Protein AF-J3CYE1-F1 (afdb_monomer_lite)

Structure (mmCIF, N/CA/C/O backbone):
data_AF-J3CYE1-F1
#
_entry.id   AF-J3CYE1-F1
#
loop_
_atom_site.group_PDB
_atom_site.id
_atom_site.type_symbol
_atom_site.label_atom_id
_atom_site.label_alt_id
_atom_site.label_comp_id
_atom_site.label_asym_id
_atom_site.label_entity_id
_atom_site.label_seq_id
_atom_site.pdbx_PDB_ins_code
_atom_site.Cartn_x
_atom_site.Cartn_y
_atom_site.Cartn_z
_atom_site.occupancy
_atom_site.B_iso_or_equiv
_atom_site.auth_seq_id
_atom_site.auth_comp_id
_atom_site.auth_asym_id
_atom_site.auth_atom_id
_atom_site.pdbx_PDB_model_num
ATOM 1 N N . MET A 1 1 ? 47.601 -3.950 -94.060 1.00 45.31 1 MET A N 1
ATOM 2 C CA . MET A 1 1 ? 47.263 -4.833 -92.925 1.00 45.31 1 MET A CA 1
ATOM 3 C C . MET A 1 1 ? 47.553 -4.022 -91.674 1.00 45.31 1 MET A C 1
ATOM 5 O O . MET A 1 1 ? 48.699 -3.938 -91.259 1.00 45.31 1 MET A O 1
ATOM 9 N N . THR A 1 2 ? 46.550 -3.295 -91.189 1.00 41.12 2 THR A N 1
ATOM 10 C CA . THR A 1 2 ? 46.705 -2.307 -90.114 1.00 41.12 2 THR A CA 1
ATOM 11 C C . THR A 1 2 ? 45.569 -2.560 -89.136 1.00 41.12 2 THR A C 1
ATOM 13 O O . THR A 1 2 ? 44.404 -2.466 -89.512 1.00 41.12 2 THR A O 1
ATOM 16 N N . TYR A 1 3 ? 45.913 -2.992 -87.927 1.00 40.31 3 TYR A N 1
ATOM 17 C CA . TYR A 1 3 ? 44.962 -3.362 -86.885 1.00 40.31 3 TYR A CA 1
ATOM 18 C C . TYR A 1 3 ? 44.671 -2.123 -86.033 1.00 40.31 3 TYR A C 1
ATOM 20 O O . TYR A 1 3 ? 45.583 -1.578 -85.414 1.00 40.31 3 TYR A O 1
ATOM 28 N N . HIS A 1 4 ? 43.418 -1.667 -86.009 1.00 50.28 4 HIS A N 1
ATOM 29 C CA . HIS A 1 4 ? 42.968 -0.643 -85.068 1.00 50.28 4 HIS A CA 1
ATOM 30 C C . HIS A 1 4 ? 42.509 -1.325 -83.776 1.00 50.28 4 HIS A C 1
ATOM 32 O O . HIS A 1 4 ? 41.516 -2.048 -83.764 1.00 50.28 4 HIS A O 1
ATOM 38 N N . ILE A 1 5 ? 43.253 -1.103 -82.693 1.00 58.59 5 ILE A N 1
ATOM 39 C CA . ILE A 1 5 ? 42.861 -1.483 -81.335 1.00 58.59 5 ILE A CA 1
ATOM 40 C C . ILE A 1 5 ? 41.852 -0.436 -80.852 1.00 58.59 5 ILE A C 1
ATOM 42 O O . ILE A 1 5 ? 42.206 0.727 -80.661 1.00 58.59 5 ILE A O 1
ATOM 46 N N . GLY A 1 6 ? 40.587 -0.834 -80.707 1.00 55.62 6 GLY A N 1
ATOM 47 C CA . GLY A 1 6 ? 39.556 -0.012 -80.077 1.00 55.62 6 GLY A CA 1
ATOM 48 C C . GLY A 1 6 ? 39.792 0.071 -78.569 1.00 55.62 6 GLY A C 1
ATOM 49 O O . GLY A 1 6 ? 39.978 -0.956 -77.918 1.00 55.62 6 GLY A O 1
ATOM 50 N N . LEU A 1 7 ? 39.798 1.287 -78.017 1.00 54.44 7 LEU A N 1
ATOM 51 C CA . LEU A 1 7 ? 39.801 1.497 -76.572 1.00 54.44 7 LEU A CA 1
ATOM 52 C C . LEU A 1 7 ? 38.481 0.986 -75.980 1.00 54.44 7 LEU A C 1
ATOM 54 O O . LEU A 1 7 ? 37.402 1.457 -76.331 1.00 54.44 7 LEU A O 1
ATOM 58 N N . PHE A 1 8 ? 38.594 0.037 -75.057 1.00 50.25 8 PHE A N 1
ATOM 59 C CA . PHE A 1 8 ? 37.515 -0.420 -74.193 1.00 50.25 8 PHE A CA 1
ATOM 60 C C . PHE A 1 8 ? 37.222 0.697 -73.178 1.00 50.25 8 PHE A C 1
ATOM 62 O O . PHE A 1 8 ? 38.051 0.985 -72.315 1.00 50.25 8 PHE A O 1
ATOM 69 N N . GLN A 1 9 ? 36.084 1.381 -73.315 1.00 56.72 9 GLN A N 1
ATOM 70 C CA . GLN A 1 9 ? 35.618 2.347 -72.318 1.00 56.72 9 GLN A CA 1
ATOM 71 C C . GLN A 1 9 ? 35.160 1.581 -71.069 1.00 56.72 9 GLN A C 1
ATOM 73 O O . GLN A 1 9 ? 34.314 0.692 -71.161 1.00 56.72 9 GLN A O 1
ATOM 78 N N . ALA A 1 10 ? 35.742 1.903 -69.913 1.00 58.66 10 ALA A N 1
ATOM 79 C CA . ALA A 1 10 ? 35.268 1.419 -68.620 1.00 58.66 10 ALA A CA 1
ATOM 80 C C . ALA A 1 10 ? 33.858 1.982 -68.345 1.00 58.66 10 ALA A C 1
ATOM 82 O O . ALA A 1 10 ? 33.618 3.146 -68.668 1.00 58.66 10 ALA A O 1
ATOM 83 N N . PRO A 1 11 ? 32.922 1.200 -67.778 1.00 52.84 11 PRO A N 1
ATOM 84 C CA . PRO A 1 11 ? 31.621 1.725 -67.388 1.00 52.84 11 PRO A CA 1
ATOM 85 C C . PRO A 1 11 ? 31.775 2.677 -66.194 1.00 52.84 11 PRO A C 1
ATOM 87 O O . PRO A 1 11 ? 32.413 2.327 -65.201 1.00 52.84 11 PRO A O 1
ATOM 90 N N . ASP A 1 12 ? 31.193 3.872 -66.304 1.00 57.06 12 ASP A N 1
ATOM 91 C CA . ASP A 1 12 ? 31.080 4.849 -65.221 1.00 57.06 12 ASP A CA 1
ATOM 92 C C . ASP A 1 12 ? 30.402 4.218 -63.988 1.00 57.06 12 ASP A C 1
ATOM 94 O O . ASP A 1 12 ? 29.267 3.738 -64.066 1.00 57.06 12 ASP A O 1
ATOM 98 N N . GLU A 1 13 ? 31.086 4.219 -62.837 1.00 58.41 13 GLU A N 1
ATOM 99 C CA . GLU A 1 13 ? 30.461 3.879 -61.556 1.00 58.41 13 GLU A CA 1
ATOM 100 C C . GLU A 1 13 ? 29.364 4.911 -61.239 1.00 58.41 13 GLU A C 1
ATOM 102 O O . GLU A 1 13 ? 29.641 6.116 -61.237 1.00 58.41 13 GLU A O 1
ATOM 107 N N . PRO A 1 14 ? 28.119 4.496 -60.938 1.00 58.09 14 PRO A N 1
ATOM 108 C CA . PRO A 1 14 ? 27.078 5.439 -60.566 1.00 58.09 14 PRO A CA 1
ATOM 109 C C . PRO A 1 14 ? 27.428 6.068 -59.213 1.00 58.09 14 PRO A C 1
ATOM 111 O O . PRO A 1 14 ? 27.346 5.430 -58.162 1.00 58.09 14 PRO A O 1
ATOM 114 N N . ALA A 1 15 ? 27.805 7.346 -59.242 1.00 61.59 15 ALA A N 1
ATOM 115 C CA . ALA A 1 15 ? 27.985 8.160 -58.052 1.00 61.59 15 ALA A CA 1
ATOM 116 C C . ALA A 1 15 ? 26.666 8.198 -57.265 1.00 61.59 15 ALA A C 1
ATOM 118 O O . ALA A 1 15 ? 25.693 8.833 -57.674 1.00 61.59 15 ALA A O 1
ATOM 119 N N . VAL A 1 16 ? 26.622 7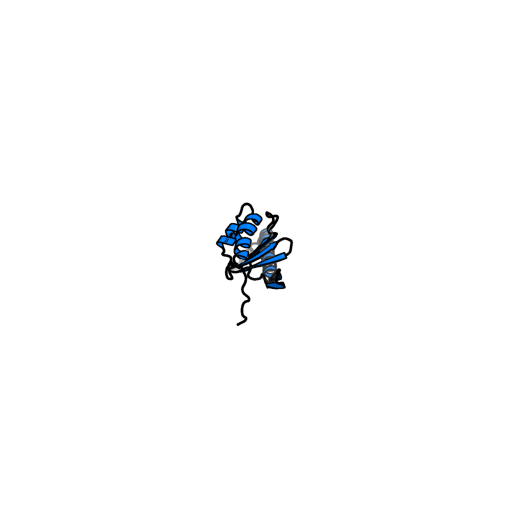.493 -56.134 1.00 59.19 16 VAL A N 1
ATOM 120 C CA . VAL A 1 16 ? 25.483 7.540 -55.215 1.00 59.19 16 VAL A CA 1
ATOM 121 C C . VAL A 1 16 ? 25.296 8.996 -54.764 1.00 59.19 16 VAL A C 1
ATOM 123 O O . VAL A 1 16 ? 26.246 9.582 -54.235 1.00 59.19 16 VAL A O 1
ATOM 126 N N . PRO A 1 17 ? 24.109 9.603 -54.955 1.00 55.16 17 PRO A N 1
ATOM 127 C CA . PRO A 1 17 ? 23.889 11.007 -54.639 1.00 55.16 17 PRO A CA 1
ATOM 128 C C . PRO A 1 17 ? 24.105 11.244 -53.144 1.00 55.16 17 PRO A C 1
ATOM 130 O O . PRO A 1 17 ? 23.497 10.587 -52.296 1.00 55.16 17 PRO A O 1
ATOM 133 N N . THR A 1 18 ? 24.970 12.205 -52.818 1.00 56.59 18 THR A N 1
ATOM 134 C CA . THR A 1 18 ? 25.443 12.510 -51.458 1.00 56.59 18 THR A CA 1
ATOM 13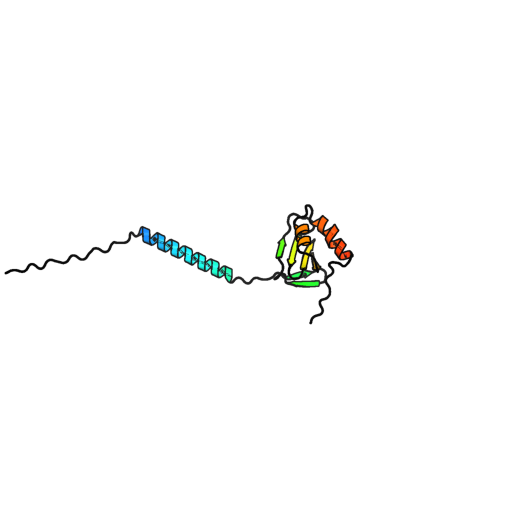5 C C . THR A 1 18 ? 24.295 12.685 -50.457 1.00 56.59 18 THR A C 1
ATOM 137 O O . THR A 1 18 ? 24.421 12.283 -49.306 1.00 56.59 18 THR A O 1
ATOM 140 N N . HIS A 1 19 ? 23.140 13.191 -50.905 1.00 52.19 19 HIS A N 1
ATOM 141 C CA . HIS A 1 19 ? 21.942 13.374 -50.079 1.00 52.19 19 HIS A CA 1
ATOM 142 C C . HIS A 1 19 ? 21.359 12.048 -49.545 1.00 52.19 19 HIS A C 1
ATOM 144 O O . HIS A 1 19 ? 20.958 11.979 -48.389 1.00 52.19 19 HIS A O 1
ATOM 150 N N . GLN A 1 20 ? 21.379 10.967 -50.335 1.00 49.97 20 GLN A N 1
ATOM 151 C CA . GLN A 1 20 ? 20.904 9.637 -49.914 1.00 49.97 20 GLN A CA 1
ATOM 152 C C . GLN A 1 20 ? 21.806 9.040 -48.818 1.00 49.97 20 GLN A C 1
ATOM 154 O O . GLN A 1 20 ? 21.339 8.333 -47.928 1.00 49.97 20 GLN A O 1
ATOM 159 N N . ARG A 1 21 ? 23.106 9.357 -48.861 1.00 48.94 21 ARG A N 1
ATOM 160 C CA . ARG A 1 21 ? 24.116 8.867 -47.914 1.00 48.94 21 ARG A CA 1
ATOM 161 C C . ARG A 1 21 ? 23.982 9.530 -46.541 1.00 48.94 21 ARG A C 1
ATOM 163 O O . ARG A 1 21 ? 24.063 8.840 -45.534 1.00 48.94 21 ARG A O 1
ATOM 170 N N . VAL A 1 22 ? 23.707 10.837 -46.506 1.00 53.56 22 VAL A N 1
ATOM 171 C CA . VAL A 1 22 ? 23.519 11.588 -45.250 1.00 53.56 22 VAL A CA 1
ATOM 172 C C . VAL A 1 22 ? 22.268 11.129 -44.494 1.00 53.56 22 VAL A C 1
ATOM 174 O O . VAL A 1 22 ? 22.316 11.006 -43.275 1.00 53.56 22 VAL A O 1
ATOM 177 N N . HIS A 1 23 ? 21.171 10.821 -45.195 1.00 52.03 23 HIS A N 1
ATOM 178 C CA . HIS A 1 23 ? 19.946 10.322 -44.556 1.00 52.03 23 HIS A CA 1
ATOM 179 C C . HIS A 1 23 ? 20.147 8.953 -43.879 1.00 52.03 23 HIS A C 1
ATOM 181 O O . HIS A 1 23 ? 19.761 8.796 -42.724 1.00 52.03 23 HIS A O 1
ATOM 187 N N . VAL A 1 24 ? 20.808 7.995 -44.546 1.00 57.72 24 VAL A N 1
ATOM 188 C CA . VAL A 1 24 ? 21.084 6.657 -43.978 1.00 57.72 24 VAL A CA 1
ATOM 189 C C . VAL A 1 24 ? 22.063 6.734 -42.801 1.00 57.72 24 VAL A C 1
ATOM 191 O O . VAL A 1 24 ? 21.864 6.064 -41.791 1.00 57.72 24 VAL A O 1
ATOM 194 N N . GLU A 1 25 ? 23.097 7.573 -42.888 1.00 61.38 25 GLU A N 1
ATOM 195 C CA . GLU A 1 25 ? 24.043 7.787 -41.783 1.00 61.38 25 GLU A CA 1
ATOM 196 C C . GLU A 1 25 ? 23.344 8.392 -40.560 1.00 61.38 25 GLU A C 1
ATOM 198 O O . GLU A 1 25 ? 23.565 7.937 -39.438 1.00 61.38 25 GLU A O 1
ATOM 203 N N . LEU A 1 26 ? 22.453 9.368 -40.766 1.00 62.12 26 LEU A N 1
ATOM 204 C CA . LEU A 1 26 ? 21.718 10.009 -39.679 1.00 62.12 26 LEU A CA 1
ATOM 205 C C . LEU A 1 26 ? 20.744 9.036 -38.998 1.00 62.12 26 LEU A C 1
ATOM 207 O O . LEU A 1 26 ? 20.690 8.996 -37.771 1.00 62.12 26 LEU A O 1
ATOM 211 N N . GLU A 1 27 ? 20.034 8.200 -39.761 1.00 70.62 27 GLU A N 1
ATOM 212 C CA . GLU A 1 27 ? 19.164 7.154 -39.204 1.00 70.62 27 GLU A CA 1
ATOM 213 C C . GLU A 1 27 ? 19.957 6.097 -38.422 1.00 70.62 27 GLU A C 1
ATOM 215 O O . GLU A 1 27 ? 19.574 5.731 -37.308 1.00 70.62 27 GLU A O 1
ATOM 220 N N . VAL A 1 28 ? 21.103 5.650 -38.945 1.00 76.75 28 VAL A N 1
ATOM 221 C CA . VAL A 1 28 ? 21.984 4.692 -38.253 1.00 76.75 28 VAL A CA 1
ATOM 222 C C . VAL A 1 28 ? 22.548 5.290 -36.961 1.00 76.75 28 VAL A C 1
ATOM 224 O O . VAL A 1 28 ? 22.625 4.592 -35.944 1.00 76.75 28 VAL A O 1
ATOM 227 N N . ILE A 1 29 ? 22.906 6.576 -36.966 1.00 80.81 29 ILE A N 1
ATOM 228 C CA . ILE A 1 29 ? 23.367 7.294 -35.771 1.00 80.81 29 ILE A CA 1
ATOM 229 C C . ILE A 1 29 ? 22.246 7.379 -34.731 1.00 80.81 29 ILE A C 1
ATOM 231 O O . ILE A 1 29 ? 22.488 7.071 -33.563 1.00 80.81 29 ILE A O 1
ATOM 235 N N . VAL A 1 30 ? 21.022 7.730 -35.136 1.00 85.75 30 VAL A N 1
ATOM 236 C CA . VAL A 1 30 ? 19.867 7.835 -34.227 1.00 85.75 30 VAL A CA 1
ATOM 237 C C . VAL A 1 30 ? 19.529 6.482 -33.599 1.00 85.75 30 VAL A C 1
ATOM 239 O O . VAL A 1 30 ? 19.355 6.405 -32.383 1.00 85.75 30 VAL A O 1
ATOM 242 N N . VAL A 1 31 ? 19.504 5.399 -34.384 1.00 88.00 31 VAL A N 1
ATOM 243 C CA . VAL A 1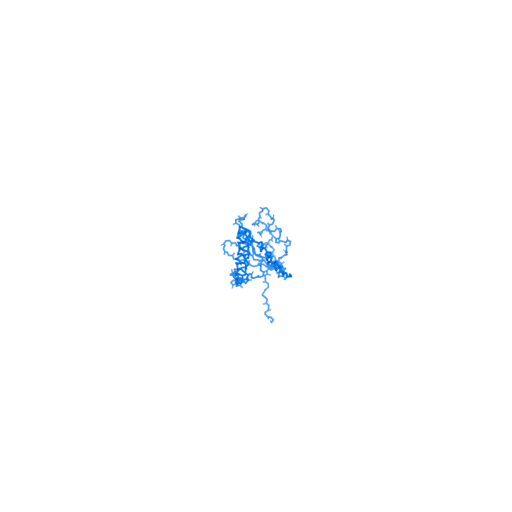 31 ? 19.217 4.048 -33.868 1.00 88.00 31 VAL A CA 1
ATOM 244 C C . VAL A 1 31 ? 20.295 3.589 -32.887 1.00 88.00 31 VAL A C 1
ATOM 246 O O . VAL A 1 31 ? 19.973 3.047 -31.830 1.00 88.00 31 VAL A O 1
ATOM 249 N N . ARG A 1 32 ? 21.576 3.831 -33.191 1.00 87.25 32 ARG A N 1
ATOM 250 C CA . ARG A 1 32 ? 22.679 3.480 -32.282 1.00 87.25 32 ARG A CA 1
ATOM 251 C C . ARG A 1 32 ? 22.651 4.304 -31.002 1.00 87.25 32 ARG A C 1
ATOM 253 O O . ARG A 1 32 ? 22.817 3.736 -29.927 1.00 87.25 32 ARG A O 1
ATOM 260 N N . ALA A 1 33 ? 22.408 5.608 -31.103 1.00 88.75 33 ALA A N 1
ATOM 261 C CA . ALA A 1 33 ? 22.274 6.477 -29.941 1.00 88.75 33 ALA A CA 1
ATOM 262 C C . ALA A 1 33 ? 21.103 6.037 -29.047 1.00 88.75 33 ALA A C 1
ATOM 264 O O . ALA A 1 33 ? 21.269 5.934 -27.832 1.00 88.75 33 ALA A O 1
ATOM 265 N N . LEU A 1 34 ? 19.954 5.697 -29.641 1.00 91.50 34 LEU A N 1
ATOM 266 C CA . LEU A 1 34 ? 18.795 5.186 -28.909 1.00 91.50 34 LEU A CA 1
ATOM 267 C C . LEU A 1 34 ? 19.083 3.831 -28.248 1.00 91.50 34 LEU A C 1
ATOM 269 O O . LEU A 1 34 ? 18.750 3.643 -27.082 1.00 91.50 34 LEU A O 1
ATOM 273 N N . ALA A 1 35 ? 19.726 2.900 -28.957 1.00 89.62 35 ALA A N 1
ATOM 274 C CA . ALA A 1 35 ? 20.088 1.594 -28.407 1.00 89.62 35 ALA A CA 1
ATOM 275 C C . ALA A 1 35 ? 21.056 1.719 -27.220 1.00 89.62 35 ALA A C 1
ATOM 277 O O . ALA A 1 35 ? 20.885 1.032 -26.215 1.00 89.62 35 ALA A O 1
ATOM 278 N N . LEU A 1 36 ? 22.034 2.627 -27.308 1.00 90.62 36 LEU A N 1
ATOM 279 C CA . LEU A 1 36 ? 22.952 2.919 -26.206 1.00 90.62 36 LEU A CA 1
ATOM 280 C C . LEU A 1 36 ? 22.216 3.532 -25.010 1.00 90.62 36 LEU A C 1
ATOM 282 O O . LEU A 1 36 ? 22.429 3.088 -23.885 1.00 90.62 36 LEU A O 1
ATOM 286 N N . LEU A 1 37 ? 21.305 4.481 -25.245 1.00 88.06 37 LEU A N 1
ATOM 287 C CA . LEU A 1 37 ? 20.504 5.093 -24.182 1.00 88.06 37 LEU A CA 1
ATOM 288 C C . LEU A 1 37 ? 19.615 4.058 -23.468 1.00 88.06 37 LEU A C 1
ATOM 290 O O . LEU A 1 37 ? 19.574 4.011 -22.240 1.00 88.06 37 LEU A O 1
ATOM 294 N N . LEU A 1 38 ? 18.941 3.187 -24.227 1.00 87.00 38 LEU A N 1
ATOM 295 C CA . LEU A 1 38 ? 18.107 2.112 -23.677 1.00 87.00 38 LEU A CA 1
ATOM 296 C C . LEU A 1 38 ? 18.935 1.072 -22.908 1.00 87.00 38 LEU A C 1
ATOM 298 O O . LEU A 1 38 ? 18.506 0.613 -21.850 1.00 87.00 38 LEU A O 1
ATOM 302 N N . ALA A 1 39 ? 20.134 0.735 -23.391 1.00 86.50 39 ALA A N 1
ATOM 303 C CA . ALA A 1 39 ? 21.042 -0.169 -22.689 1.00 86.50 39 ALA A CA 1
ATOM 304 C C . ALA A 1 39 ? 21.488 0.396 -21.329 1.00 86.50 39 ALA A C 1
ATOM 306 O O . ALA A 1 39 ? 21.616 -0.359 -20.369 1.00 86.50 39 ALA A O 1
ATOM 307 N N . GLN A 1 40 ? 21.666 1.718 -21.21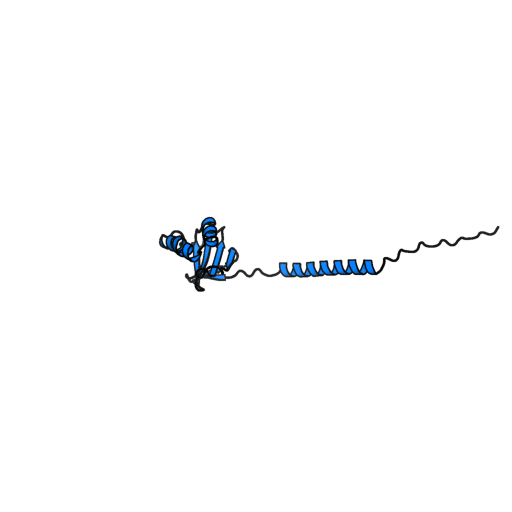6 1.00 81.81 40 GLN A N 1
ATOM 308 C CA . GLN A 1 40 ? 21.982 2.361 -19.936 1.00 81.81 40 GLN A CA 1
ATOM 309 C C . GLN A 1 40 ? 20.823 2.239 -18.936 1.00 81.81 40 GLN A C 1
ATOM 311 O O . GLN A 1 40 ? 21.049 1.876 -17.781 1.00 81.81 40 GLN A O 1
ATOM 316 N N . LEU A 1 41 ? 19.581 2.461 -19.381 1.00 78.62 41 LEU A N 1
ATOM 317 C CA . LEU A 1 41 ? 18.377 2.311 -18.548 1.00 78.62 41 LEU A CA 1
ATOM 318 C C . LEU A 1 41 ? 18.192 0.874 -18.030 1.00 78.62 41 LEU A C 1
ATOM 320 O O . LEU A 1 41 ? 17.758 0.689 -16.897 1.00 78.62 41 LEU A O 1
ATOM 324 N N . ALA A 1 42 ? 18.574 -0.138 -18.815 1.00 72.94 42 ALA A N 1
ATOM 325 C CA . ALA A 1 42 ? 18.474 -1.548 -18.427 1.00 72.94 42 ALA A CA 1
ATOM 326 C C . ALA A 1 42 ? 19.445 -1.966 -17.303 1.00 72.94 42 ALA A C 1
ATOM 328 O O . ALA A 1 42 ? 19.267 -3.024 -16.705 1.00 72.94 42 ALA A O 1
ATOM 329 N N . THR A 1 43 ? 20.470 -1.155 -17.016 1.00 72.25 43 THR A N 1
ATOM 330 C CA . THR A 1 43 ? 21.468 -1.427 -15.962 1.00 72.25 43 THR A CA 1
ATOM 331 C C . THR A 1 43 ? 21.195 -0.696 -14.648 1.00 72.25 43 THR A C 1
ATOM 333 O O . THR A 1 43 ? 21.961 -0.851 -13.697 1.00 72.25 43 THR A O 1
ATOM 336 N N . ALA A 1 44 ? 20.127 0.105 -14.574 1.00 68.44 44 ALA A N 1
ATOM 337 C CA . ALA A 1 44 ? 19.776 0.806 -13.349 1.00 68.44 44 ALA A CA 1
ATOM 338 C C . ALA A 1 44 ? 19.409 -0.209 -12.247 1.00 68.44 44 ALA A C 1
ATOM 340 O O . ALA A 1 44 ? 18.540 -1.055 -12.475 1.00 68.44 44 ALA A O 1
ATOM 341 N N . PRO A 1 45 ? 20.042 -0.152 -11.059 1.00 63.16 45 PRO A N 1
ATOM 342 C CA . PRO A 1 45 ? 19.640 -1.002 -9.951 1.00 63.16 45 PRO A CA 1
ATOM 343 C C . PRO A 1 45 ? 18.210 -0.638 -9.548 1.00 63.16 45 PRO A C 1
ATOM 345 O O . PRO A 1 45 ? 17.908 0.528 -9.283 1.00 63.16 45 PRO A O 1
ATOM 348 N N . ILE A 1 46 ? 17.333 -1.639 -9.494 1.00 65.81 46 ILE A N 1
ATOM 349 C CA . ILE A 1 46 ? 16.015 -1.495 -8.880 1.00 65.81 46 ILE A CA 1
ATOM 350 C C . ILE A 1 46 ? 16.277 -1.416 -7.377 1.00 65.81 46 ILE A C 1
ATOM 352 O O . ILE A 1 46 ? 16.448 -2.432 -6.712 1.00 65.81 46 ILE A O 1
ATOM 356 N N . VAL A 1 47 ? 16.417 -0.199 -6.853 1.00 66.94 47 VAL A N 1
ATOM 357 C CA . VAL A 1 47 ? 16.486 0.013 -5.407 1.00 66.94 47 VAL A CA 1
ATOM 358 C C . VAL A 1 47 ? 15.080 -0.211 -4.879 1.00 66.94 47 VAL A C 1
ATOM 360 O O . VAL A 1 47 ? 14.180 0.583 -5.159 1.00 66.94 47 VAL A O 1
ATOM 363 N N . SER A 1 48 ? 14.884 -1.308 -4.158 1.00 77.25 48 SER A N 1
ATOM 364 C CA . SER A 1 48 ? 13.635 -1.537 -3.457 1.00 77.25 48 SER A CA 1
ATOM 365 C C . SER A 1 48 ? 13.525 -0.569 -2.278 1.00 77.25 48 SER A C 1
ATOM 367 O O . SER A 1 48 ? 14.475 -0.315 -1.533 1.00 77.25 48 SER A O 1
ATOM 369 N N . GLU A 1 49 ? 12.360 0.057 -2.147 1.00 87.94 49 GLU A N 1
ATOM 370 C CA . GLU A 1 49 ? 12.074 0.938 -1.021 1.00 87.94 49 GLU A CA 1
ATOM 371 C C . GLU A 1 49 ? 11.872 0.081 0.234 1.00 87.94 49 GLU A C 1
ATOM 373 O O . GLU A 1 49 ? 11.136 -0.901 0.210 1.00 87.94 49 GLU A O 1
ATOM 378 N N . THR A 1 50 ? 12.506 0.449 1.347 1.00 91.38 50 THR A N 1
ATOM 379 C CA . THR A 1 50 ? 12.233 -0.167 2.651 1.00 91.38 50 THR A CA 1
ATOM 380 C C . THR A 1 50 ? 11.440 0.806 3.507 1.00 91.38 50 THR A C 1
ATOM 382 O O . THR A 1 50 ? 11.857 1.951 3.688 1.00 91.38 50 THR A O 1
ATOM 385 N N . VAL A 1 51 ? 10.325 0.345 4.070 1.00 92.00 51 VAL A N 1
ATOM 386 C CA . VAL A 1 51 ? 9.487 1.145 4.975 1.00 92.00 51 VAL A CA 1
ATOM 387 C C . VAL A 1 51 ? 9.503 0.573 6.383 1.00 92.00 51 VAL A C 1
ATOM 389 O O . VAL A 1 51 ? 9.514 -0.643 6.579 1.00 92.00 51 VAL A O 1
ATOM 392 N N . GLU A 1 52 ? 9.484 1.452 7.379 1.00 92.12 52 GLU A N 1
ATOM 393 C CA . GLU A 1 52 ? 9.273 1.070 8.771 1.00 92.12 52 GLU A CA 1
ATOM 394 C C . GLU A 1 52 ? 7.776 1.083 9.083 1.00 92.12 52 GLU A C 1
ATOM 396 O O . GLU A 1 52 ? 7.088 2.084 8.878 1.00 92.12 52 GLU A O 1
ATOM 401 N N . THR A 1 53 ? 7.265 -0.047 9.561 1.00 90.06 53 THR A N 1
ATOM 402 C CA . THR A 1 53 ? 5.863 -0.179 9.973 1.00 90.06 53 THR A CA 1
ATOM 403 C C . THR A 1 53 ? 5.657 0.252 11.426 1.00 90.06 53 THR A C 1
ATOM 405 O O . THR A 1 53 ? 6.606 0.274 12.206 1.00 90.06 53 THR A O 1
ATOM 408 N N . GLY A 1 54 ? 4.411 0.520 11.833 1.00 82.19 54 GLY A N 1
ATOM 409 C CA . GLY A 1 54 ? 4.058 0.896 13.210 1.00 82.19 54 GLY A CA 1
ATOM 410 C C . GLY A 1 54 ? 4.481 -0.119 14.285 1.00 82.19 54 GLY A C 1
ATOM 411 O O . GLY A 1 54 ? 4.616 0.233 15.454 1.00 82.19 54 GLY A O 1
ATOM 412 N N . GLU A 1 55 ? 4.759 -1.366 13.897 1.00 81.25 55 GLU A N 1
ATOM 413 C CA . GLU A 1 55 ? 5.329 -2.405 14.765 1.00 81.25 55 GLU A CA 1
ATOM 414 C C . GLU A 1 55 ? 6.874 -2.344 14.862 1.00 81.25 55 GLU A C 1
ATOM 416 O O . GLU A 1 55 ? 7.490 -3.273 15.384 1.00 81.25 55 GLU A O 1
ATOM 421 N N . HIS A 1 56 ? 7.515 -1.279 14.360 1.00 81.75 56 HIS A N 1
ATOM 422 C CA . HIS A 1 56 ? 8.976 -1.121 14.214 1.00 81.75 56 HIS A CA 1
ATOM 423 C C . HIS A 1 56 ? 9.624 -2.254 13.403 1.00 81.75 56 HIS A C 1
ATOM 425 O O . HIS A 1 56 ? 10.741 -2.709 13.667 1.00 81.75 56 HIS A O 1
ATOM 431 N N . ARG A 1 57 ? 8.889 -2.769 12.413 1.00 84.88 57 ARG A N 1
ATOM 432 C CA . ARG A 1 57 ? 9.384 -3.788 11.483 1.00 84.88 57 ARG A CA 1
ATOM 433 C C . ARG A 1 57 ? 9.674 -3.126 10.146 1.00 84.88 57 ARG A C 1
ATOM 435 O O . ARG A 1 57 ? 8.766 -2.555 9.544 1.00 84.88 57 ARG A O 1
ATOM 442 N N . PHE A 1 58 ? 10.917 -3.252 9.690 1.00 90.75 58 PHE A N 1
ATOM 443 C CA . PHE A 1 58 ? 11.317 -2.894 8.335 1.00 90.75 58 PHE A CA 1
ATOM 444 C C . PHE A 1 58 ? 10.779 -3.927 7.347 1.00 90.75 58 PHE A C 1
ATOM 446 O O . PHE A 1 58 ? 10.962 -5.132 7.547 1.00 90.75 58 PHE A O 1
ATOM 453 N N . VAL A 1 59 ? 10.104 -3.450 6.306 1.00 91.44 59 VAL A N 1
ATOM 454 C CA . VAL A 1 59 ? 9.604 -4.277 5.209 1.00 91.44 59 VAL A CA 1
ATOM 455 C C . VAL A 1 59 ? 10.205 -3.774 3.911 1.00 91.44 59 VAL A C 1
ATOM 457 O O . VAL A 1 59 ? 10.051 -2.602 3.571 1.00 91.44 59 VAL A O 1
ATOM 460 N N . ASP A 1 60 ? 10.876 -4.679 3.209 1.00 92.50 60 ASP A N 1
ATOM 461 C CA . ASP A 1 60 ? 11.327 -4.464 1.842 1.00 92.50 60 ASP A CA 1
ATOM 462 C C . ASP A 1 60 ? 10.121 -4.544 0.891 1.00 92.50 60 ASP A C 1
ATOM 464 O O . ASP A 1 60 ? 9.366 -5.525 0.905 1.00 92.50 60 ASP A O 1
ATOM 468 N N . LEU A 1 61 ? 9.914 -3.490 0.101 1.00 93.69 61 LEU A N 1
ATOM 469 C CA . LEU A 1 61 ? 8.809 -3.367 -0.842 1.00 93.69 61 LEU A CA 1
ATOM 470 C C . LEU A 1 61 ? 9.120 -3.945 -2.229 1.00 93.69 61 LEU A C 1
ATOM 472 O O . LEU A 1 61 ? 8.296 -3.784 -3.124 1.00 93.69 61 LEU A O 1
ATOM 476 N N . GLU A 1 62 ? 10.246 -4.641 -2.424 1.00 92.50 62 GLU A N 1
ATOM 477 C CA . GLU A 1 62 ? 10.646 -5.236 -3.716 1.00 92.50 62 GLU A CA 1
ATOM 478 C C . GLU A 1 62 ? 9.516 -6.024 -4.405 1.00 92.50 62 GLU A C 1
ATOM 480 O O . GLU A 1 62 ? 9.331 -5.943 -5.616 1.00 92.50 62 GLU A O 1
ATOM 485 N N . THR A 1 63 ? 8.731 -6.766 -3.622 1.00 92.56 63 THR A N 1
ATOM 486 C CA . THR A 1 63 ? 7.635 -7.624 -4.109 1.00 92.56 63 THR A CA 1
ATOM 487 C C . THR A 1 63 ? 6.267 -6.938 -4.122 1.00 92.56 63 THR A C 1
ATOM 489 O O . THR A 1 63 ? 5.279 -7.535 -4.551 1.00 92.56 63 THR A O 1
ATOM 492 N N . PHE A 1 64 ? 6.184 -5.693 -3.650 1.00 96.19 64 PHE A N 1
ATOM 493 C CA . PHE A 1 64 ? 4.926 -4.977 -3.491 1.00 96.19 64 PHE A CA 1
ATOM 494 C C . PHE A 1 64 ? 4.637 -4.068 -4.684 1.00 96.19 64 PHE A C 1
ATOM 496 O O . PHE A 1 64 ? 5.450 -3.244 -5.097 1.00 96.19 64 PHE A O 1
ATOM 503 N N . GLU A 1 65 ? 3.397 -4.114 -5.162 1.00 95.88 65 GLU A N 1
ATOM 504 C CA . GLU A 1 65 ? 2.876 -3.115 -6.085 1.00 95.88 65 GLU A CA 1
ATOM 505 C C . GLU A 1 65 ? 2.385 -1.891 -5.308 1.00 95.88 65 GLU A C 1
ATOM 507 O O . GLU A 1 65 ? 1.308 -1.908 -4.702 1.00 95.88 65 GLU A O 1
ATOM 512 N N . CYS A 1 66 ? 3.175 -0.819 -5.326 1.00 96.50 66 CYS A N 1
ATOM 513 C CA . CYS A 1 66 ? 2.8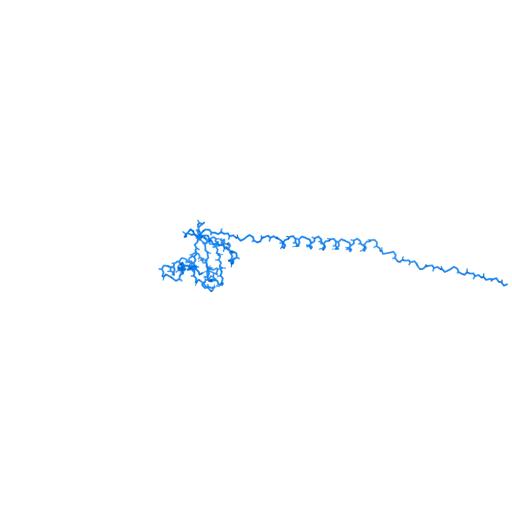70 0.423 -4.623 1.00 96.50 66 CYS A CA 1
ATOM 514 C C . CYS A 1 66 ? 2.185 1.465 -5.512 1.00 96.50 66 CYS A C 1
ATOM 516 O O . CYS A 1 66 ? 2.566 1.702 -6.657 1.00 96.50 66 CYS A O 1
ATOM 518 N N . ARG A 1 67 ? 1.170 2.127 -4.953 1.00 96.00 67 ARG A N 1
ATOM 519 C CA . ARG A 1 67 ? 0.424 3.223 -5.576 1.00 96.00 67 ARG A CA 1
ATOM 520 C C . ARG A 1 67 ? 0.287 4.376 -4.596 1.00 96.00 67 ARG A C 1
ATOM 522 O O . ARG A 1 67 ? -0.297 4.215 -3.522 1.00 96.00 67 ARG A O 1
ATOM 529 N N . ASP A 1 68 ? 0.770 5.544 -5.000 1.00 96.38 68 ASP A N 1
ATOM 530 C CA . ASP A 1 68 ? 0.483 6.795 -4.305 1.00 96.38 68 ASP A CA 1
ATOM 531 C C . ASP A 1 68 ? -0.974 7.202 -4.529 1.00 96.38 68 ASP A C 1
ATOM 533 O O . ASP A 1 68 ? -1.509 7.144 -5.641 1.00 96.38 68 ASP A O 1
ATOM 537 N N . ILE A 1 69 ? -1.642 7.588 -3.447 1.00 96.88 69 ILE A N 1
ATOM 538 C CA . ILE A 1 69 ? -3.072 7.867 -3.427 1.00 96.88 69 ILE A CA 1
ATOM 539 C C . ILE A 1 69 ? -3.284 9.366 -3.242 1.00 96.88 69 ILE A C 1
ATOM 541 O O . ILE A 1 69 ? -3.108 9.914 -2.161 1.00 96.88 69 ILE A O 1
ATOM 545 N N . THR A 1 70 ? -3.740 10.030 -4.301 1.00 94.56 70 THR A N 1
ATOM 546 C CA . THR A 1 70 ? -4.027 11.476 -4.291 1.00 94.56 70 THR A CA 1
ATOM 547 C C . THR A 1 70 ? -5.501 11.797 -4.042 1.00 94.56 70 THR A C 1
ATOM 549 O O . THR A 1 70 ? -5.845 12.890 -3.603 1.00 94.56 70 THR A O 1
ATOM 552 N N . ARG A 1 71 ? -6.400 10.836 -4.290 1.00 94.31 71 ARG A N 1
ATOM 553 C CA . ARG A 1 71 ? -7.863 11.003 -4.179 1.00 94.31 71 ARG A CA 1
ATOM 554 C C . ARG A 1 71 ? -8.440 10.690 -2.791 1.00 94.31 71 ARG A C 1
ATOM 556 O O . ARG A 1 71 ? -9.653 10.553 -2.642 1.00 94.31 71 ARG A O 1
ATOM 563 N N . SER A 1 72 ? -7.588 10.510 -1.785 1.00 95.44 72 SER A N 1
ATOM 564 C CA . SER A 1 72 ? -7.969 10.194 -0.405 1.00 95.44 72 SER A CA 1
ATOM 565 C C . SER A 1 72 ? -7.216 11.113 0.547 1.00 95.44 72 SER A C 1
ATOM 567 O O . SER A 1 72 ? -6.024 11.326 0.386 1.00 95.44 72 SER A O 1
ATOM 569 N N . THR A 1 73 ? -7.897 11.629 1.567 1.00 93.56 73 THR A N 1
ATOM 570 C CA . THR A 1 73 ? -7.261 12.394 2.653 1.00 93.56 73 THR A CA 1
ATOM 571 C C . THR A 1 73 ? -6.756 11.502 3.788 1.00 93.56 73 THR A C 1
ATOM 573 O O . THR A 1 73 ? -6.080 11.980 4.692 1.00 93.56 73 THR A O 1
ATOM 576 N N . VAL A 1 74 ? -7.107 10.209 3.765 1.00 96.56 74 VAL A N 1
ATOM 577 C CA . VAL A 1 74 ? -6.742 9.230 4.802 1.00 96.56 74 VAL A CA 1
ATOM 578 C C . VAL A 1 74 ? -5.574 8.362 4.351 1.00 96.56 74 VAL A C 1
ATOM 580 O O . VAL A 1 74 ? -4.609 8.205 5.085 1.00 96.56 74 VAL A O 1
ATOM 583 N N . LEU A 1 75 ? -5.680 7.787 3.152 1.00 97.50 75 LEU A N 1
ATOM 584 C CA . LEU A 1 75 ? -4.657 6.908 2.590 1.00 97.50 75 LEU A CA 1
ATOM 585 C C . LEU A 1 75 ? -3.752 7.733 1.691 1.00 97.50 75 LEU A C 1
ATOM 587 O O . LEU A 1 75 ? -4.253 8.357 0.761 1.00 97.50 75 LEU A O 1
ATOM 591 N N . GLN A 1 76 ? -2.455 7.701 1.966 1.00 97.62 76 GLN A N 1
ATOM 592 C CA . GLN A 1 76 ? -1.430 8.399 1.189 1.00 97.62 76 GLN A CA 1
ATOM 593 C C . GLN A 1 76 ? -0.753 7.456 0.193 1.00 97.62 76 GLN A C 1
ATOM 595 O O . GLN A 1 76 ? -0.444 7.855 -0.923 1.00 97.62 76 GLN A O 1
ATOM 600 N N . ARG A 1 77 ? -0.578 6.187 0.574 1.00 97.56 77 ARG A N 1
ATOM 601 C CA . ARG A 1 77 ? 0.022 5.138 -0.256 1.00 97.56 77 ARG A CA 1
ATOM 602 C C . ARG A 1 77 ? -0.600 3.788 0.076 1.00 97.56 77 ARG A C 1
ATOM 604 O O . ARG A 1 77 ? -0.973 3.538 1.224 1.00 97.56 77 ARG A O 1
ATOM 611 N N . VAL A 1 78 ? -0.726 2.937 -0.933 1.00 97.94 78 VAL A N 1
ATOM 612 C CA . VAL A 1 78 ? -1.164 1.543 -0.807 1.00 97.94 78 VAL A CA 1
ATOM 613 C C . VAL A 1 78 ? -0.170 0.667 -1.554 1.00 97.94 78 VAL A C 1
ATOM 615 O O . VAL A 1 78 ? 0.050 0.882 -2.740 1.00 97.94 78 VAL A O 1
ATOM 618 N N . CYS A 1 79 ? 0.399 -0.314 -0.869 1.00 97.94 79 CYS A N 1
ATOM 619 C CA . CYS A 1 79 ? 1.319 -1.301 -1.414 1.00 97.94 79 CYS A CA 1
ATOM 620 C C . CYS A 1 79 ? 0.723 -2.693 -1.218 1.00 97.94 79 CYS A C 1
ATOM 622 O O . CYS A 1 79 ? 0.320 -3.029 -0.101 1.00 97.94 79 CYS A O 1
ATOM 624 N N . TYR A 1 80 ? 0.650 -3.501 -2.274 1.00 98.38 80 TYR A N 1
ATOM 625 C CA . TYR A 1 80 ? 0.076 -4.843 -2.191 1.00 98.38 80 TYR A CA 1
ATOM 626 C C . TYR A 1 80 ? 0.980 -5.899 -2.818 1.00 98.38 80 TYR A C 1
ATOM 628 O O . TYR A 1 80 ? 1.405 -5.747 -3.957 1.00 98.38 80 TYR A O 1
ATOM 636 N N . ASP A 1 81 ? 1.217 -6.980 -2.081 1.00 97.69 81 ASP A N 1
ATOM 637 C CA . ASP A 1 81 ? 1.803 -8.211 -2.604 1.00 97.69 81 ASP A CA 1
ATOM 638 C C . ASP A 1 81 ? 0.699 -9.290 -2.686 1.00 97.69 81 ASP A C 1
ATOM 640 O O . ASP A 1 81 ? 0.227 -9.773 -1.642 1.00 97.69 81 ASP A O 1
ATOM 644 N N . PRO A 1 82 ? 0.272 -9.691 -3.901 1.00 95.75 82 PRO A N 1
ATOM 645 C CA . PRO A 1 82 ? -0.750 -10.718 -4.088 1.00 95.75 82 PRO A CA 1
ATOM 646 C C . PRO A 1 82 ? -0.276 -12.128 -3.715 1.00 95.75 82 PRO A C 1
ATOM 648 O O . PRO A 1 82 ? -1.100 -12.941 -3.282 1.00 95.75 82 PRO A O 1
ATOM 651 N N . ALA A 1 83 ? 1.021 -12.431 -3.843 1.00 95.69 83 ALA A N 1
ATOM 652 C CA . ALA A 1 83 ? 1.579 -13.741 -3.514 1.00 95.69 83 ALA A CA 1
ATOM 653 C C . ALA A 1 83 ? 1.530 -13.987 -2.001 1.00 95.69 83 ALA A C 1
ATOM 655 O O . ALA A 1 83 ? 1.128 -15.063 -1.551 1.00 95.69 83 ALA A O 1
ATOM 656 N N . GLN A 1 84 ? 1.858 -12.962 -1.212 1.00 95.25 84 GLN A N 1
ATOM 657 C CA . GLN A 1 84 ? 1.805 -13.025 0.252 1.00 95.25 84 GLN A CA 1
ATOM 658 C C . GLN A 1 84 ? 0.450 -12.604 0.838 1.00 95.25 84 GLN A C 1
ATOM 660 O O . GLN A 1 84 ? 0.236 -12.737 2.047 1.00 95.25 84 GLN A O 1
ATOM 665 N N . LYS A 1 85 ? -0.470 -12.081 0.012 1.00 97.25 85 LYS A N 1
ATOM 666 C CA . LYS A 1 85 ? -1.709 -11.419 0.463 1.00 97.25 85 LYS A CA 1
ATOM 667 C C . LYS A 1 85 ? -1.414 -10.351 1.523 1.00 97.25 85 LYS A C 1
ATOM 669 O O . LYS A 1 85 ? -2.122 -10.239 2.529 1.00 97.25 85 LYS A O 1
ATOM 674 N N . ALA A 1 86 ? -0.325 -9.614 1.323 1.00 96.75 86 ALA A N 1
ATOM 675 C CA . ALA A 1 86 ? 0.174 -8.623 2.261 1.00 96.75 86 ALA A CA 1
ATOM 676 C C . ALA A 1 86 ? -0.174 -7.225 1.755 1.00 96.75 86 ALA A C 1
ATOM 678 O O . ALA A 1 86 ? 0.160 -6.854 0.634 1.00 96.75 86 ALA A O 1
ATOM 679 N N . LEU A 1 87 ? -0.847 -6.449 2.595 1.00 98.00 87 LEU A N 1
ATOM 680 C CA . LEU A 1 87 ? -1.219 -5.068 2.323 1.00 98.00 87 LEU A CA 1
ATOM 681 C C . LEU A 1 87 ? -0.440 -4.157 3.269 1.00 98.00 87 LEU A C 1
ATOM 683 O O . LEU A 1 87 ? -0.489 -4.342 4.482 1.00 98.00 87 LEU A O 1
ATOM 687 N N . ILE A 1 88 ? 0.226 -3.151 2.721 1.00 97.44 88 ILE A N 1
ATOM 688 C CA . ILE A 1 88 ? 0.815 -2.047 3.474 1.00 97.44 88 ILE A CA 1
ATOM 689 C C . ILE A 1 88 ? 0.096 -0.762 3.080 1.00 97.44 88 ILE A C 1
ATOM 691 O O . ILE A 1 88 ? -0.144 -0.509 1.897 1.00 97.44 88 ILE A O 1
ATOM 695 N N . VAL A 1 89 ? -0.261 0.057 4.064 1.00 97.62 89 VAL A N 1
ATOM 696 C CA . VAL A 1 89 ? -0.875 1.367 3.818 1.00 97.62 89 VAL A CA 1
ATOM 697 C C . VAL A 1 89 ? -0.126 2.458 4.560 1.00 97.62 89 VAL A C 1
ATOM 699 O O . VAL A 1 89 ? 0.265 2.259 5.706 1.00 97.62 89 VAL A O 1
ATOM 702 N N . ALA A 1 90 ? 0.015 3.621 3.928 1.00 97.19 90 ALA A N 1
ATOM 703 C CA . ALA A 1 90 ? 0.479 4.831 4.591 1.00 97.19 90 ALA A CA 1
ATOM 704 C C . ALA A 1 90 ? -0.711 5.702 5.007 1.00 97.19 90 ALA A C 1
ATOM 706 O O . ALA A 1 90 ? -1.541 6.077 4.166 1.00 97.19 90 ALA A O 1
ATOM 707 N N . VAL A 1 91 ? -0.780 6.046 6.292 1.00 95.31 91 VAL A N 1
ATOM 708 C CA . VAL A 1 91 ? -1.775 6.952 6.879 1.00 95.31 91 VAL A CA 1
ATOM 709 C C . VAL A 1 91 ? -1.045 7.960 7.754 1.00 95.31 91 VAL A C 1
ATOM 711 O O . VAL A 1 91 ? -0.376 7.587 8.712 1.00 95.31 91 VAL A O 1
ATOM 714 N N . GLY A 1 92 ? -1.176 9.251 7.446 1.00 92.12 92 GLY A N 1
ATOM 715 C CA . GLY A 1 92 ? -0.534 10.303 8.242 1.00 92.12 92 GLY A CA 1
ATOM 716 C C . GLY A 1 92 ? 0.996 10.189 8.318 1.00 92.12 92 GLY A C 1
ATOM 717 O O . GLY A 1 92 ? 1.576 10.606 9.312 1.00 92.12 92 GLY A O 1
ATOM 718 N N . GLY A 1 93 ? 1.640 9.612 7.299 1.00 89.56 93 GLY A N 1
ATOM 719 C CA . GLY A 1 93 ? 3.085 9.377 7.240 1.00 89.56 93 GLY A CA 1
ATOM 720 C C . GLY A 1 93 ? 3.563 8.088 7.914 1.00 89.56 93 GLY A C 1
ATOM 721 O O . GLY A 1 93 ? 4.731 7.745 7.769 1.00 89.56 93 GLY A O 1
ATOM 722 N N . ALA A 1 94 ? 2.688 7.360 8.612 1.00 93.88 94 ALA A N 1
ATOM 723 C CA . ALA A 1 94 ? 3.010 6.073 9.223 1.00 93.88 94 ALA A CA 1
ATOM 724 C C . ALA A 1 94 ? 2.550 4.914 8.334 1.00 93.88 94 ALA A C 1
ATOM 726 O O . ALA A 1 94 ? 1.484 4.994 7.716 1.00 93.88 94 ALA A O 1
ATOM 727 N N . TYR A 1 95 ? 3.332 3.835 8.300 1.00 95.75 95 TYR A N 1
ATOM 728 C CA . TYR A 1 95 ? 3.002 2.622 7.558 1.00 95.75 95 TYR A CA 1
ATOM 729 C C . TYR A 1 95 ? 2.442 1.541 8.485 1.00 95.75 95 TYR A C 1
ATOM 731 O O . TYR A 1 95 ? 3.066 1.190 9.481 1.00 95.75 95 TYR A O 1
ATOM 739 N N . ASP A 1 96 ? 1.303 0.955 8.126 1.00 94.94 96 ASP A N 1
ATOM 740 C CA . ASP A 1 96 ? 0.741 -0.221 8.798 1.00 94.94 96 ASP A CA 1
ATOM 741 C C . ASP A 1 96 ? 0.726 -1.416 7.844 1.00 94.94 96 ASP A C 1
ATOM 743 O O . ASP A 1 96 ? 0.435 -1.262 6.653 1.00 94.94 96 ASP A O 1
ATOM 747 N N . ARG A 1 97 ? 0.998 -2.615 8.373 1.00 95.00 97 ARG A N 1
ATOM 748 C CA . ARG A 1 97 ? 0.956 -3.875 7.622 1.00 95.00 97 ARG A CA 1
ATOM 749 C C . ARG A 1 97 ? -0.249 -4.721 8.025 1.00 95.00 97 ARG A C 1
ATOM 751 O O . ARG A 1 97 ? -0.558 -4.872 9.202 1.00 95.00 97 ARG A O 1
ATOM 758 N N . TYR A 1 98 ? -0.878 -5.332 7.029 1.00 96.06 98 TYR A N 1
ATOM 759 C CA . TYR A 1 98 ? -2.020 -6.227 7.161 1.00 96.06 98 TYR A CA 1
ATOM 760 C C . TYR A 1 98 ? -1.768 -7.513 6.377 1.00 96.06 98 TYR A C 1
ATOM 762 O O . TYR A 1 98 ? -1.344 -7.477 5.220 1.00 96.06 98 TYR A O 1
ATOM 770 N N . CYS A 1 99 ? -2.049 -8.656 6.993 1.00 95.06 99 CYS A N 1
ATOM 771 C CA . CYS A 1 99 ? -1.816 -9.972 6.401 1.00 95.06 99 CYS A CA 1
ATOM 772 C C . CYS A 1 99 ? -3.122 -10.647 5.992 1.00 95.06 99 CYS A C 1
ATOM 774 O O . CYS A 1 99 ? -4.140 -10.471 6.647 1.00 95.06 99 CYS A O 1
ATOM 776 N N . GLY A 1 100 ? -3.096 -11.457 4.935 1.00 96.38 100 GLY A N 1
ATOM 777 C CA . GLY A 1 100 ? -4.269 -12.216 4.494 1.00 96.38 100 GLY A CA 1
ATOM 778 C C . GLY A 1 100 ? -5.337 -11.381 3.778 1.00 96.38 100 GLY A C 1
ATOM 779 O O . GLY A 1 100 ? -6.454 -11.863 3.588 1.00 96.38 100 GLY A O 1
ATOM 780 N N . VAL A 1 101 ? -5.018 -10.155 3.353 1.00 97.75 101 VAL A N 1
ATOM 781 C CA . VAL A 1 101 ? -5.953 -9.308 2.601 1.00 97.75 101 VAL A CA 1
ATOM 782 C C . VAL A 1 101 ? -6.030 -9.800 1.153 1.00 97.75 101 VAL A C 1
ATOM 784 O O . VAL A 1 101 ? -5.017 -9.903 0.461 1.00 97.75 101 VAL A O 1
ATOM 787 N N . THR A 1 102 ? -7.233 -10.128 0.678 1.00 97.56 102 THR A N 1
ATOM 788 C CA . THR A 1 102 ? -7.439 -10.640 -0.687 1.00 97.56 102 THR A CA 1
ATOM 789 C C . THR A 1 102 ? -7.324 -9.544 -1.746 1.00 97.56 102 THR A C 1
ATOM 791 O O . THR A 1 102 ? -7.654 -8.388 -1.473 1.00 97.56 102 THR A O 1
ATOM 794 N N . ALA A 1 103 ? -6.946 -9.928 -2.970 1.00 97.94 103 ALA A N 1
ATOM 795 C CA . ALA A 1 103 ? -6.869 -9.021 -4.114 1.00 97.94 103 ALA A CA 1
ATOM 796 C C . ALA A 1 103 ? -8.206 -8.295 -4.338 1.00 97.94 103 ALA A C 1
ATOM 798 O O . ALA A 1 103 ? -8.228 -7.070 -4.355 1.00 97.94 103 ALA A O 1
ATOM 799 N N . ASP A 1 104 ? -9.336 -9.012 -4.314 1.00 98.19 104 ASP A N 1
ATOM 800 C CA . ASP A 1 104 ? -10.689 -8.437 -4.400 1.00 98.19 104 ASP A CA 1
ATOM 801 C C . ASP A 1 104 ? -10.964 -7.355 -3.340 1.00 98.19 104 ASP A C 1
ATOM 803 O O . ASP A 1 104 ? -11.724 -6.408 -3.554 1.00 98.19 104 ASP A O 1
ATOM 807 N N . THR A 1 105 ? -10.396 -7.489 -2.139 1.00 98.25 105 THR A N 1
ATOM 808 C CA . THR A 1 105 ? -10.569 -6.487 -1.077 1.00 98.25 105 THR A CA 1
ATOM 809 C C . THR A 1 105 ? -9.719 -5.251 -1.349 1.00 98.25 105 THR A C 1
ATOM 811 O O . THR A 1 105 ? -10.192 -4.137 -1.113 1.00 98.25 105 THR A O 1
ATOM 814 N N . VAL A 1 106 ? -8.516 -5.425 -1.900 1.00 98.31 106 VAL A N 1
ATOM 815 C CA . VAL A 1 106 ? -7.660 -4.318 -2.347 1.00 98.31 106 VAL A CA 1
ATOM 816 C C . VAL A 1 106 ? -8.266 -3.608 -3.555 1.00 98.31 106 VAL A C 1
ATOM 818 O O . VAL A 1 106 ? -8.342 -2.383 -3.557 1.00 98.31 106 VAL A O 1
ATOM 821 N N . GLU A 1 107 ? -8.793 -4.337 -4.535 1.00 98.25 107 GLU A N 1
ATOM 822 C CA . GLU A 1 107 ? -9.500 -3.757 -5.680 1.00 98.25 107 GLU A CA 1
ATOM 823 C C . GLU A 1 107 ? -10.710 -2.936 -5.233 1.00 98.25 107 GLU A C 1
ATOM 825 O O . GLU A 1 107 ? -10.874 -1.790 -5.652 1.00 98.25 107 GLU A O 1
ATOM 830 N N . ARG A 1 108 ? -11.522 -3.463 -4.307 1.00 98.19 108 ARG A N 1
ATOM 831 C CA . ARG A 1 108 ? -12.642 -2.706 -3.726 1.00 98.19 108 ARG A CA 1
ATOM 832 C C . ARG A 1 108 ? -12.177 -1.483 -2.942 1.00 98.19 108 ARG A C 1
ATOM 834 O O . ARG A 1 108 ? -12.837 -0.450 -3.021 1.00 98.19 108 ARG A O 1
ATOM 841 N N . LEU A 1 109 ? -11.051 -1.560 -2.230 1.00 98.19 109 LEU A N 1
ATOM 842 C CA . LEU A 1 109 ? -10.457 -0.400 -1.565 1.00 98.19 109 LEU A CA 1
ATOM 843 C C . LEU A 1 109 ? -10.050 0.674 -2.585 1.00 98.19 109 LEU A C 1
ATOM 845 O O . LEU A 1 109 ? -10.429 1.835 -2.431 1.00 98.19 109 LEU A O 1
ATOM 849 N N . LEU A 1 110 ? -9.309 0.291 -3.628 1.00 97.69 110 LEU A N 1
ATOM 850 C CA . LEU A 1 110 ? -8.814 1.187 -4.678 1.00 97.69 110 LEU A CA 1
ATOM 851 C C . LEU A 1 110 ? -9.933 1.698 -5.599 1.00 97.69 110 LEU A C 1
ATOM 853 O O . LEU A 1 110 ? -9.804 2.766 -6.196 1.00 97.69 110 LEU A O 1
ATOM 857 N N . GLY A 1 111 ? -11.051 0.981 -5.703 1.00 97.50 111 GLY A N 1
ATOM 858 C CA . GLY A 1 111 ? -12.248 1.374 -6.448 1.00 97.50 111 GLY A CA 1
ATOM 859 C C . GLY A 1 111 ? -13.272 2.164 -5.628 1.00 97.50 111 GLY A C 1
ATOM 860 O O . GLY A 1 111 ? -14.189 2.750 -6.199 1.00 97.50 111 GLY A O 1
ATOM 861 N N . ALA A 1 112 ? -13.131 2.226 -4.300 1.00 97.62 112 ALA A N 1
ATOM 862 C CA . ALA A 1 112 ? -14.142 2.824 -3.434 1.00 97.62 112 ALA A CA 1
ATOM 863 C C . ALA A 1 112 ? -14.330 4.336 -3.699 1.00 97.62 112 ALA A C 1
ATOM 865 O O . ALA A 1 112 ? -13.333 5.066 -3.799 1.00 97.62 112 ALA A O 1
ATOM 866 N N . PRO A 1 113 ? -15.584 4.845 -3.688 1.00 96.25 113 PRO A N 1
ATOM 867 C CA . PRO A 1 113 ? -15.867 6.283 -3.769 1.00 96.25 113 PRO A CA 1
ATOM 868 C C . PRO A 1 113 ? -15.200 7.091 -2.650 1.00 96.25 113 PRO A C 1
ATOM 870 O O . PRO A 1 113 ? -14.802 8.233 -2.843 1.00 96.25 113 PRO A O 1
ATOM 873 N N . SER A 1 114 ? -15.053 6.484 -1.468 1.00 96.50 114 SER A N 1
ATOM 874 C CA . SER A 1 114 ? -14.265 7.022 -0.361 1.00 96.50 114 SER A CA 1
ATOM 875 C C . SER A 1 114 ? -13.366 5.924 0.194 1.00 96.50 114 SER A C 1
ATOM 877 O O . SER A 1 114 ? -13.798 5.091 0.996 1.00 96.50 114 SER A O 1
ATOM 879 N N . MET A 1 115 ? -12.104 5.927 -0.237 1.00 98.00 115 MET A N 1
ATOM 880 C CA . MET A 1 115 ? -11.123 4.909 0.153 1.00 98.00 115 MET A CA 1
ATOM 881 C C . MET A 1 115 ? -10.903 4.890 1.670 1.00 98.00 115 MET A C 1
ATOM 883 O O . MET A 1 115 ? -10.916 3.828 2.283 1.00 98.00 115 MET A O 1
ATOM 887 N N . GLY A 1 116 ? -10.796 6.066 2.302 1.00 96.69 116 GLY A N 1
ATOM 888 C CA . GLY A 1 116 ? -10.668 6.175 3.758 1.00 96.69 116 GLY A CA 1
ATOM 889 C C . GLY A 1 116 ? -11.862 5.593 4.521 1.00 96.69 116 GLY A C 1
ATOM 890 O O . GLY A 1 116 ? -11.679 4.921 5.535 1.00 96.69 116 GLY A O 1
ATOM 891 N N . ARG A 1 117 ? -13.093 5.785 4.021 1.00 97.38 117 ARG A N 1
ATOM 892 C CA . ARG A 1 117 ? -14.290 5.189 4.635 1.00 97.38 117 ARG A CA 1
ATOM 893 C C . ARG A 1 117 ? -14.266 3.666 4.528 1.00 97.38 117 ARG A C 1
ATOM 895 O O . ARG A 1 117 ? -14.490 3.004 5.538 1.00 97.38 117 ARG A O 1
ATOM 902 N N . PHE A 1 118 ? -13.970 3.125 3.343 1.00 97.94 118 PHE A N 1
ATOM 903 C CA . PHE A 1 118 ? -13.853 1.677 3.141 1.00 97.94 118 PHE A CA 1
ATOM 904 C C . PHE A 1 118 ? -12.773 1.079 4.048 1.00 97.94 118 PHE A C 1
ATOM 906 O O . PHE A 1 118 ? -13.015 0.096 4.742 1.00 97.94 118 PHE A O 1
ATOM 913 N N . PHE A 1 119 ? -11.603 1.713 4.101 1.00 97.44 119 PHE A N 1
ATOM 914 C CA . PHE A 1 119 ? -10.498 1.284 4.948 1.00 97.44 119 PHE A CA 1
ATOM 915 C C . PHE A 1 119 ? -10.894 1.221 6.432 1.00 97.44 119 PHE A C 1
ATOM 917 O O . PHE A 1 119 ? -10.698 0.195 7.082 1.00 97.44 119 PHE A O 1
ATOM 924 N N . ASN A 1 120 ? -11.530 2.272 6.955 1.00 95.81 120 ASN A N 1
ATOM 925 C CA . ASN A 1 120 ? -11.932 2.329 8.361 1.00 95.81 120 ASN A CA 1
ATOM 926 C C . ASN A 1 120 ? -13.078 1.357 8.704 1.00 95.81 120 ASN A C 1
ATOM 928 O O . ASN A 1 120 ? -13.095 0.787 9.793 1.00 95.81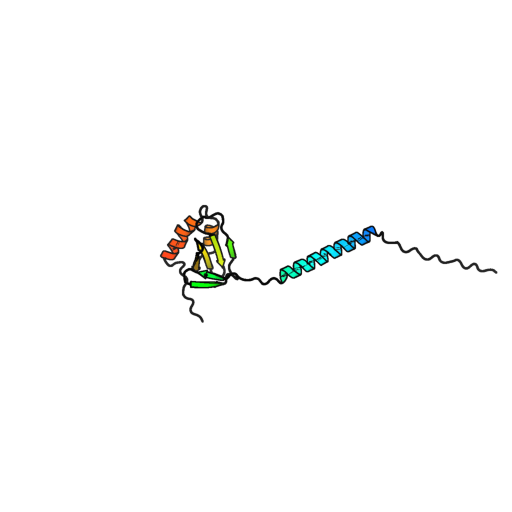 120 ASN A O 1
ATOM 932 N N . GLN A 1 121 ? -14.050 1.171 7.807 1.00 96.44 121 GLN A N 1
ATOM 933 C CA . GLN A 1 121 ? -15.242 0.356 8.080 1.00 96.44 121 GLN A CA 1
ATOM 934 C C . GLN A 1 121 ? -15.050 -1.134 7.785 1.00 96.44 121 GLN A C 1
ATOM 936 O O . GLN A 1 121 ? -15.712 -1.960 8.414 1.00 96.44 121 GLN A O 1
ATOM 941 N N . THR A 1 122 ? -14.171 -1.470 6.844 1.00 96.06 122 THR A N 1
ATOM 942 C CA . THR A 1 122 ? -13.915 -2.850 6.429 1.00 96.06 122 THR A CA 1
ATOM 943 C C . THR A 1 122 ? -12.601 -3.329 7.029 1.00 96.06 122 THR A C 1
ATOM 945 O O . THR A 1 122 ? -12.604 -4.167 7.922 1.00 96.06 122 THR A O 1
ATOM 948 N N . ILE A 1 123 ? -11.474 -2.745 6.615 1.00 95.75 123 ILE A N 1
ATOM 949 C CA . ILE A 1 123 ? -10.147 -3.277 6.953 1.00 95.75 123 ILE A CA 1
ATOM 950 C C . ILE A 1 123 ? -9.840 -3.099 8.444 1.00 95.75 123 ILE A C 1
ATOM 952 O O . ILE A 1 123 ? -9.561 -4.084 9.120 1.00 95.75 123 ILE A O 1
ATOM 956 N N . LYS A 1 124 ? -9.972 -1.888 9.006 1.00 94.12 124 LYS A N 1
ATOM 957 C CA . LYS A 1 124 ? -9.709 -1.669 10.444 1.00 94.12 124 LYS A CA 1
ATOM 958 C C . LYS A 1 124 ? -10.658 -2.449 11.356 1.00 94.12 124 LYS A C 1
ATOM 960 O O . LYS A 1 124 ? -10.244 -2.928 12.408 1.00 94.12 124 LYS A O 1
ATOM 965 N N . ARG A 1 125 ? -11.924 -2.600 10.958 1.00 93.31 125 ARG A N 1
ATOM 966 C CA . ARG A 1 125 ? -12.896 -3.406 11.710 1.00 93.31 125 ARG A CA 1
ATOM 967 C C . ARG A 1 125 ? -12.509 -4.884 11.711 1.00 93.31 125 ARG A C 1
ATOM 969 O O . ARG A 1 125 ? -12.590 -5.534 12.747 1.00 93.31 125 ARG A O 1
ATOM 976 N N . ASP A 1 126 ? -12.053 -5.394 10.575 1.00 93.38 126 ASP A N 1
ATOM 977 C CA . ASP A 1 126 ? -11.609 -6.779 10.432 1.00 93.38 126 ASP A CA 1
ATOM 978 C C . ASP A 1 126 ? -10.315 -7.056 11.198 1.00 93.38 126 ASP A C 1
ATOM 980 O O . ASP A 1 126 ? -10.167 -8.138 11.763 1.00 93.38 126 ASP A O 1
ATOM 984 N N . VAL A 1 127 ? -9.418 -6.070 11.282 1.00 92.12 127 VAL A N 1
ATOM 985 C CA . VAL A 1 127 ? -8.237 -6.117 12.158 1.00 92.12 127 VAL A CA 1
ATOM 986 C C . VAL A 1 127 ? -8.655 -6.221 13.622 1.00 92.12 127 VAL A C 1
ATOM 988 O O . VAL A 1 127 ? -8.148 -7.087 14.327 1.00 92.12 127 VAL A O 1
ATOM 991 N N . ALA A 1 128 ? -9.622 -5.414 14.071 1.00 90.69 128 ALA A N 1
ATOM 992 C CA . ALA A 1 128 ? -10.155 -5.513 15.433 1.00 90.69 128 ALA A CA 1
ATOM 993 C C . ALA A 1 128 ? -10.821 -6.877 15.712 1.00 90.69 128 ALA A C 1
ATOM 995 O O . ALA A 1 128 ? -10.845 -7.330 16.852 1.00 90.69 128 ALA A O 1
ATOM 996 N N . ALA A 1 129 ? -11.319 -7.550 14.670 1.00 91.31 129 ALA A N 1
ATOM 997 C CA . ALA A 1 129 ? -11.824 -8.922 14.725 1.00 91.31 129 ALA A CA 1
ATOM 998 C C . ALA A 1 129 ? -10.735 -10.002 14.518 1.00 91.31 129 ALA A C 1
ATOM 1000 O O . ALA A 1 129 ? -11.057 -11.186 14.446 1.00 91.31 129 ALA A O 1
ATOM 1001 N N . GLY A 1 130 ? -9.461 -9.617 14.387 1.00 90.94 130 GLY A N 1
ATOM 1002 C CA . GLY A 1 130 ? -8.311 -10.517 14.249 1.00 90.94 130 GLY A CA 1
ATOM 1003 C C . GLY A 1 130 ? -8.013 -11.022 12.831 1.00 90.94 130 GLY A C 1
ATOM 1004 O O . GLY A 1 130 ? -7.042 -11.749 12.645 1.00 90.94 130 GLY A O 1
ATOM 1005 N N . ARG A 1 131 ? -8.798 -10.650 11.811 1.00 88.62 131 ARG A N 1
ATOM 1006 C CA . ARG A 1 131 ? -8.728 -11.263 10.466 1.00 88.62 131 ARG A CA 1
ATOM 1007 C C . ARG A 1 131 ? -7.522 -10.853 9.623 1.00 88.62 131 ARG A C 1
ATOM 1009 O O . ARG A 1 131 ? -7.179 -11.588 8.705 1.00 88.62 131 ARG A O 1
ATOM 1016 N N . TYR A 1 132 ? -6.891 -9.718 9.927 1.00 93.81 132 TYR A N 1
ATOM 1017 C CA . TYR A 1 132 ? -5.731 -9.218 9.176 1.00 93.81 132 TYR A CA 1
ATOM 1018 C C . TYR A 1 132 ? -4.495 -8.946 10.033 1.00 93.81 132 TYR A C 1
ATOM 1020 O O . TYR A 1 132 ? -3.589 -8.222 9.617 1.00 93.81 132 TYR A O 1
ATOM 1028 N N . VAL A 1 133 ? -4.458 -9.518 11.236 1.00 90.75 133 VAL A N 1
ATOM 1029 C CA . VAL A 1 133 ? -3.284 -9.438 12.104 1.00 90.75 133 VAL A CA 1
ATOM 1030 C C . VAL A 1 133 ? -2.184 -10.305 11.505 1.00 90.75 133 VAL A C 1
ATOM 1032 O O . VAL A 1 133 ? -2.400 -11.468 11.161 1.00 90.75 133 VAL A O 1
ATOM 1035 N N . CYS A 1 134 ? -0.996 -9.734 11.359 1.00 89.19 134 CYS A N 1
ATOM 1036 C CA . CYS A 1 134 ? 0.164 -10.490 10.934 1.00 89.19 134 CYS A CA 1
ATOM 1037 C C . CYS A 1 134 ? 0.656 -11.366 12.084 1.00 89.19 134 CYS A C 1
ATOM 1039 O O . CYS A 1 134 ? 0.967 -10.877 13.165 1.00 89.19 134 CYS A O 1
ATOM 1041 N N . GLY A 1 135 ? 0.727 -12.677 11.858 1.00 80.69 135 GLY A N 1
ATOM 1042 C CA . GLY A 1 135 ? 1.413 -13.561 12.793 1.00 80.69 135 GLY A CA 1
ATOM 1043 C C . GLY A 1 135 ? 2.906 -13.237 12.830 1.00 80.69 135 GLY A C 1
ATOM 1044 O O . GLY A 1 135 ? 3.492 -12.844 11.817 1.00 80.69 135 GLY A O 1
ATOM 1045 N N . SER A 1 136 ? 3.549 -13.451 13.975 1.00 64.31 136 SER A N 1
ATOM 1046 C CA . SER A 1 136 ? 5.001 -13.576 14.013 1.00 64.31 136 SER A CA 1
ATOM 1047 C C . SER A 1 136 ? 5.376 -14.824 13.215 1.00 64.31 136 SER A C 1
ATOM 1049 O O . SER A 1 136 ? 5.143 -15.953 13.645 1.00 64.31 136 SER A O 1
ATOM 1051 N N . ALA A 1 137 ? 5.908 -14.641 12.005 1.00 56.69 137 ALA A N 1
ATOM 1052 C CA . ALA A 1 137 ? 6.481 -15.755 11.266 1.00 56.69 137 ALA A CA 1
ATOM 1053 C C . ALA A 1 137 ? 7.571 -16.390 12.144 1.00 56.69 137 ALA A C 1
ATOM 1055 O O . ALA A 1 137 ? 8.526 -15.720 12.545 1.00 56.69 137 ALA A O 1
ATOM 1056 N N . LYS A 1 138 ? 7.412 -17.674 12.478 1.00 41.16 138 LYS A N 1
ATOM 1057 C CA . LYS A 1 138 ? 8.501 -18.477 13.031 1.00 41.16 138 LYS A CA 1
ATOM 1058 C C . LYS A 1 138 ? 9.551 -18.573 11.925 1.00 41.16 138 LYS A C 1
ATOM 1060 O O . LYS A 1 138 ? 9.234 -19.080 10.853 1.00 41.16 138 LYS A O 1
ATOM 1065 N N . ALA A 1 139 ? 10.754 -18.059 12.169 1.00 34.22 139 ALA A N 1
ATOM 1066 C CA . ALA A 1 139 ? 11.901 -18.364 11.324 1.00 34.22 139 ALA A CA 1
ATOM 1067 C C . ALA A 1 139 ? 12.050 -19.894 11.288 1.00 34.22 139 ALA A C 1
ATOM 1069 O O . ALA A 1 139 ? 12.126 -20.516 12.353 1.00 34.22 139 ALA A O 1
ATOM 1070 N N . LEU A 1 140 ? 11.977 -20.483 10.093 1.00 38.38 140 LEU A N 1
ATOM 1071 C CA . LEU A 1 140 ? 12.368 -21.869 9.856 1.00 38.38 140 LEU A CA 1
ATOM 1072 C C . LEU A 1 140 ? 13.823 -21.878 9.397 1.00 38.38 140 LEU A C 1
ATOM 1074 O O . LEU A 1 140 ? 14.136 -21.062 8.502 1.00 38.38 140 LEU A O 1
#

Sequence (140 aa):
MTYHIGLFQAPDEPAVPTHQRVHVELEVIVVRALALLLAQLATAPIVSETVETGEHRFVDLETFECRDITRSTVLQRVCYDPAQKALIVAVGGAYDRYCGVTADTVERLLGAPSMGRFFNQTIKRDVAAGRYVCGSAKAL

Secondary structure (DSSP, 8-state):
--------PPPPP----HHHHHHHHHHHHHHHHHHHHHHHHTT------EEEBTTS-EEE-TT-EEEE-SS-SS-SEEEEETTTTEEEEEETTEEEEEES--HHHHHHHHH-SSHHHHIIIIIHHHHHTTTTPPP-PPP-

Radius of gyration: 32.54 Å; chains: 1; bounding box: 63×35×108 Å

Foldseek 3Di:
DDDDDDDDDDDDDPDDPVVVVVVVVVVVVVVVVVVVVVVVVVPDDPPFDWAQAPVRDIDGLPQWDKDADPLALAWGMWIARQVQRKIWTDGPNHIHIWGPPHPVLVVCLVVPPHNNVSCVPPVVVVVVVVNTDDDPPDDD

pLDDT: mean 82.99, std 17.81, range [34.22, 98.38]